Protein AF-A0A932W3I5-F1 (afdb_monomer_lite)

Sequence (138 aa):
MQRFLIRIIADAFDLPPLLLGLEQDINRSTAAPLLEEAFRTAVVPTARLYAEHITREILGRRLGWSDLEFVFEDLEVFNERAQAEIDEILLRSDVFLPDEVRLRRSLPALSGGWGALTYTQRQALIRSSGQPPVTSGQ

Secondary structure (DSSP, 8-state):
-HHHHHHHHHHHTT--GGGGT--S---HHHHHHHHHHHIIIIIHHHHHHHHHHIIIIIIIIII--SS-----TT-S---HHHHHHHHHHHHHTTSS-HHHHHHHTTPPPPTTSGGGS-HHHHHHHHHHHT--------

Structure (mmCIF, N/CA/C/O backbone):
data_AF-A0A932W3I5-F1
#
_entry.id   AF-A0A932W3I5-F1
#
loop_
_atom_site.group_PDB
_atom_site.id
_atom_site.type_symbol
_atom_site.label_atom_id
_atom_site.label_alt_id
_atom_site.label_comp_id
_atom_site.label_asym_id
_atom_site.label_entity_id
_atom_site.label_seq_id
_atom_site.pdbx_PDB_ins_code
_atom_site.Cartn_x
_atom_site.Cartn_y
_atom_site.Cartn_z
_atom_site.occupancy
_atom_site.B_iso_or_equiv
_atom_site.auth_seq_id
_atom_site.auth_comp_id
_atom_site.auth_asym_id
_atom_site.auth_atom_id
_atom_site.pdbx_PDB_model_num
ATOM 1 N N . MET A 1 1 ? -3.695 25.988 30.473 1.00 59.50 1 MET A N 1
ATOM 2 C CA . MET A 1 1 ? -4.472 24.726 30.469 1.00 59.50 1 MET A CA 1
ATOM 3 C C . MET A 1 1 ? -4.879 24.249 29.077 1.00 59.50 1 MET A C 1
ATOM 5 O O . MET A 1 1 ? -4.705 23.074 28.807 1.00 59.50 1 MET A O 1
ATOM 9 N N . GLN A 1 2 ? -5.375 25.103 28.176 1.00 71.31 2 GLN A N 1
ATOM 10 C CA . GLN A 1 2 ? -5.938 24.659 26.886 1.00 71.31 2 GLN A CA 1
ATOM 11 C C . GLN A 1 2 ? -4.976 23.849 25.989 1.00 71.31 2 GLN A C 1
ATOM 13 O O . GLN A 1 2 ? -5.364 22.815 25.458 1.00 71.31 2 GLN A O 1
ATOM 18 N N . ARG A 1 3 ? -3.699 24.246 25.887 1.00 69.88 3 ARG A N 1
ATOM 19 C CA . ARG A 1 3 ? -2.685 23.518 25.091 1.00 69.88 3 ARG A CA 1
ATOM 20 C C . ARG A 1 3 ? -2.376 22.105 25.606 1.00 69.88 3 ARG A C 1
ATOM 22 O O . ARG A 1 3 ? -1.961 21.258 24.831 1.00 69.88 3 ARG A O 1
ATOM 29 N N . PHE A 1 4 ? -2.581 21.853 26.899 1.00 77.88 4 PHE A N 1
ATOM 30 C CA . PHE A 1 4 ? -2.368 20.536 27.505 1.00 77.88 4 PHE A CA 1
ATOM 31 C C . PHE A 1 4 ? -3.494 19.564 27.135 1.00 77.88 4 PHE A C 1
ATOM 33 O O . PHE A 1 4 ? -3.224 18.442 26.729 1.00 77.88 4 PHE A O 1
ATOM 40 N N . LEU A 1 5 ? -4.748 20.028 27.184 1.00 81.31 5 LEU A N 1
ATOM 41 C CA . LEU A 1 5 ? -5.914 19.245 26.760 1.00 81.31 5 LEU A CA 1
ATOM 42 C C . LEU A 1 5 ? -5.841 18.856 25.284 1.00 81.31 5 LEU A C 1
ATOM 44 O O . LEU A 1 5 ? -6.103 17.710 24.946 1.00 81.31 5 LEU A O 1
ATOM 48 N N . ILE A 1 6 ? -5.445 19.785 24.413 1.00 78.69 6 ILE A N 1
ATOM 49 C CA . ILE A 1 6 ? -5.350 19.501 22.977 1.00 78.69 6 ILE A CA 1
ATOM 50 C C . ILE A 1 6 ? -4.247 18.462 22.692 1.00 78.69 6 ILE A C 1
ATOM 52 O O . ILE A 1 6 ? -4.450 17.617 21.832 1.00 78.69 6 ILE A O 1
ATOM 56 N N . ARG A 1 7 ? -3.134 18.450 23.446 1.00 79.56 7 ARG A N 1
ATOM 57 C CA . ARG A 1 7 ? -2.110 17.389 23.338 1.00 79.56 7 ARG A CA 1
ATOM 58 C C . ARG A 1 7 ? -2.639 16.021 23.762 1.00 79.56 7 ARG A C 1
ATOM 60 O O . ARG A 1 7 ? -2.478 15.075 23.012 1.00 79.56 7 ARG A O 1
ATOM 67 N N . ILE A 1 8 ? -3.342 15.941 24.894 1.00 81.75 8 ILE A N 1
ATOM 68 C CA . ILE A 1 8 ? -3.962 14.684 25.350 1.00 81.75 8 ILE A CA 1
ATOM 69 C C . ILE A 1 8 ? -4.960 14.152 24.317 1.00 81.75 8 ILE A C 1
ATOM 71 O O . ILE A 1 8 ? -5.012 12.952 24.071 1.00 81.75 8 ILE A O 1
ATOM 75 N N . ILE A 1 9 ? -5.759 15.038 23.717 1.00 81.12 9 ILE A N 1
ATOM 76 C CA . ILE A 1 9 ? -6.710 14.653 22.670 1.00 81.12 9 ILE A CA 1
ATOM 77 C C . ILE A 1 9 ? -5.961 14.160 21.428 1.00 81.12 9 ILE A C 1
ATOM 79 O O . ILE A 1 9 ? -6.353 13.146 20.870 1.00 81.12 9 ILE A O 1
ATOM 83 N N . ALA A 1 10 ? -4.890 14.838 21.010 1.00 82.00 10 ALA A N 1
ATOM 84 C CA . ALA A 1 10 ? -4.082 14.423 19.865 1.00 82.00 10 ALA A CA 1
ATOM 85 C C . ALA A 1 10 ? -3.479 13.023 20.078 1.00 82.00 10 ALA A C 1
ATOM 87 O O . ALA A 1 10 ? -3.670 12.145 19.239 1.00 82.00 10 ALA A O 1
ATOM 88 N N . ASP A 1 11 ? -2.867 12.797 21.245 1.00 81.25 11 ASP A N 1
ATOM 89 C CA . ASP A 1 11 ? -2.277 11.511 21.628 1.00 81.25 11 ASP A CA 1
ATOM 90 C C . ASP A 1 11 ? -3.332 10.394 21.671 1.00 81.25 11 ASP A C 1
ATOM 92 O O . ASP A 1 11 ? -3.068 9.276 21.246 1.00 81.25 11 ASP A O 1
ATOM 96 N N . ALA A 1 12 ? -4.554 10.685 22.130 1.00 82.62 12 ALA A N 1
ATOM 97 C CA . ALA A 1 12 ? -5.640 9.703 22.169 1.00 82.62 12 ALA A CA 1
ATOM 98 C C . ALA A 1 12 ? -6.112 9.233 20.779 1.00 82.62 12 ALA A C 1
ATOM 100 O O . ALA A 1 12 ? -6.748 8.185 20.682 1.00 82.62 12 ALA A O 1
ATOM 101 N N . PHE A 1 13 ? -5.831 10.004 19.725 1.00 81.19 13 PHE A N 1
ATOM 102 C CA . PHE A 1 13 ? -6.137 9.656 18.335 1.00 81.19 13 PHE A CA 1
ATOM 103 C C . PHE A 1 13 ? -4.884 9.292 17.525 1.00 81.19 13 PHE A C 1
ATOM 105 O O . PHE A 1 13 ? -4.972 9.210 16.302 1.00 81.19 13 PHE A O 1
ATOM 112 N N . ASP A 1 14 ? -3.732 9.104 18.179 1.00 79.69 14 ASP A N 1
ATOM 113 C CA . ASP A 1 14 ? -2.434 8.866 17.531 1.00 79.69 14 ASP A CA 1
ATOM 114 C C . ASP A 1 14 ? -2.069 9.947 16.489 1.00 79.69 14 ASP A C 1
ATOM 116 O O . ASP A 1 14 ? -1.362 9.698 15.509 1.00 79.69 14 ASP A O 1
ATOM 120 N N . LEU A 1 15 ? -2.556 11.177 16.695 1.00 81.69 15 LEU A N 1
ATOM 121 C CA . LEU A 1 15 ? -2.300 12.318 15.821 1.00 81.69 15 LEU A CA 1
ATOM 122 C C . LEU A 1 15 ? -1.254 13.252 16.447 1.00 81.69 15 LEU A C 1
ATOM 124 O O . LEU A 1 15 ? -1.368 13.615 17.617 1.00 81.69 15 LEU A O 1
ATOM 128 N N . PRO A 1 16 ? -0.278 13.750 15.669 1.00 77.75 16 PRO A N 1
ATOM 129 C CA . PRO A 1 16 ? 0.635 14.785 16.113 1.00 77.75 16 PRO A CA 1
ATOM 130 C C . PRO A 1 16 ? -0.140 16.033 16.554 1.00 77.75 16 PRO A C 1
ATOM 132 O O . PRO A 1 16 ? -0.942 16.556 15.776 1.00 77.75 16 PRO A O 1
ATOM 135 N N . PRO A 1 17 ? 0.143 16.601 17.739 1.00 74.00 17 PRO A N 1
ATOM 136 C CA . PRO A 1 17 ? -0.454 17.860 18.192 1.00 74.00 17 PRO A CA 1
ATOM 137 C C . PRO A 1 17 ? -0.298 19.024 17.196 1.00 74.00 17 PRO A C 1
ATOM 139 O O . PRO A 1 17 ? -1.116 19.948 17.182 1.00 74.00 17 PRO A O 1
ATOM 142 N N . LEU A 1 18 ? 0.727 18.965 16.336 1.00 75.50 18 LEU A N 1
ATOM 143 C CA . LEU A 1 18 ? 0.942 19.870 15.205 1.00 75.50 18 LEU A CA 1
ATOM 144 C C . LEU A 1 18 ? -0.273 19.950 14.266 1.00 75.50 18 LEU A C 1
ATOM 146 O O . LEU A 1 18 ? -0.627 21.047 13.834 1.00 75.50 18 LEU A O 1
ATOM 150 N N . LEU A 1 19 ? -0.946 18.827 13.987 1.00 69.62 19 LEU A N 1
ATOM 151 C CA . LEU A 1 19 ? -2.144 18.791 13.135 1.00 69.62 19 LEU A CA 1
ATOM 152 C C . LEU A 1 19 ? -3.304 19.613 13.703 1.00 69.62 19 LEU A C 1
ATOM 154 O O . LEU A 1 19 ? -4.173 20.058 12.958 1.00 69.62 19 LEU A O 1
ATOM 158 N N . LEU A 1 20 ? -3.302 19.844 15.016 1.00 74.88 20 LEU A N 1
ATOM 159 C CA . LEU A 1 20 ? -4.329 20.602 15.725 1.00 74.88 20 LEU A CA 1
ATOM 160 C C . LEU A 1 20 ? -3.947 22.082 15.914 1.00 74.88 20 LEU A C 1
ATOM 162 O O . LEU A 1 20 ? -4.581 22.791 16.695 1.00 74.88 20 LEU A O 1
ATOM 166 N N . GLY A 1 21 ? -2.909 22.561 15.214 1.00 66.81 21 GLY A N 1
ATOM 167 C CA . GLY A 1 21 ? -2.505 23.971 15.194 1.00 66.81 21 GLY A CA 1
ATOM 168 C C . GLY A 1 21 ? -1.780 24.446 16.455 1.00 66.81 21 GLY A C 1
ATOM 169 O O . GLY A 1 21 ? -1.737 25.647 16.725 1.00 66.81 21 GLY A O 1
ATOM 170 N N . LEU A 1 22 ? -1.233 23.523 17.254 1.00 60.38 22 LEU A N 1
ATOM 171 C CA . LEU A 1 22 ? -0.578 23.852 18.524 1.00 60.38 22 LEU A CA 1
ATOM 172 C C . LEU A 1 22 ? 0.873 24.326 18.403 1.00 60.38 22 LEU A C 1
ATOM 174 O O . LEU A 1 22 ? 1.373 24.952 19.339 1.00 60.38 22 LEU A O 1
ATOM 178 N N . GLU A 1 23 ? 1.551 24.025 17.298 1.00 61.75 23 GLU A N 1
ATOM 179 C CA . GLU A 1 23 ? 2.973 24.323 17.117 1.00 61.75 23 GLU A CA 1
ATOM 180 C C . GLU A 1 23 ? 3.136 25.288 15.938 1.00 61.75 23 GLU A C 1
ATOM 182 O O . GLU A 1 23 ? 2.932 24.920 14.785 1.00 61.75 23 GLU A O 1
ATOM 187 N N . GLN A 1 24 ? 3.424 26.558 16.250 1.00 56.75 24 GLN A N 1
ATOM 188 C CA . GLN A 1 24 ? 3.470 27.649 15.267 1.00 56.75 24 GLN A CA 1
ATOM 189 C C . GLN A 1 24 ? 4.807 27.766 14.514 1.00 56.75 24 GLN A C 1
ATOM 191 O O . GLN A 1 24 ? 4.836 28.432 13.487 1.00 56.75 24 GLN A O 1
ATOM 196 N N . ASP A 1 25 ? 5.874 27.080 14.943 1.00 54.66 25 ASP A N 1
ATOM 197 C CA . ASP A 1 25 ? 7.225 27.261 14.386 1.00 54.66 25 ASP A CA 1
ATOM 198 C C . ASP A 1 25 ? 7.930 25.927 14.100 1.00 54.66 25 ASP A C 1
ATOM 200 O O . ASP A 1 25 ? 8.954 25.600 14.702 1.00 54.66 25 ASP A O 1
ATOM 204 N N . ILE A 1 26 ? 7.396 25.127 13.173 1.00 56.69 26 ILE A N 1
ATOM 205 C CA . ILE A 1 26 ? 8.109 23.945 12.668 1.00 56.69 26 ILE A CA 1
ATOM 206 C C . ILE A 1 26 ? 8.348 24.090 11.174 1.00 56.69 26 ILE A C 1
ATOM 208 O O . ILE A 1 26 ? 7.460 24.454 10.403 1.00 56.69 26 ILE A O 1
ATOM 212 N N . ASN A 1 27 ? 9.574 23.786 10.758 1.00 60.72 27 ASN A N 1
ATOM 213 C CA . ASN A 1 27 ? 9.946 23.763 9.356 1.00 60.72 27 ASN A CA 1
ATOM 214 C C . ASN A 1 27 ? 9.094 22.730 8.596 1.00 60.72 27 ASN A C 1
ATOM 216 O O . ASN A 1 27 ? 8.939 21.588 9.036 1.00 60.72 27 ASN A O 1
ATOM 220 N N . ARG A 1 28 ? 8.588 23.114 7.418 1.00 60.91 28 ARG A N 1
ATOM 221 C CA . ARG A 1 28 ? 7.797 22.251 6.528 1.00 60.91 28 ARG A CA 1
ATOM 222 C C . ARG A 1 28 ? 8.519 20.936 6.202 1.00 60.91 28 ARG A C 1
ATOM 224 O O . ARG A 1 28 ? 7.860 19.911 6.065 1.00 60.91 28 ARG A O 1
ATOM 231 N N . SER A 1 29 ? 9.854 20.949 6.139 1.00 63.25 29 SER A N 1
ATOM 232 C CA . SER A 1 29 ? 10.671 19.748 5.905 1.00 63.25 29 SER A CA 1
ATOM 233 C C . SER A 1 29 ? 10.612 18.723 7.042 1.00 63.25 29 SER A C 1
ATOM 235 O O . SER A 1 29 ? 10.791 17.538 6.794 1.00 63.25 29 SER A O 1
ATOM 237 N N . THR A 1 30 ? 10.369 19.163 8.278 1.00 69.94 30 THR A N 1
ATOM 238 C CA . THR A 1 30 ? 10.256 18.288 9.457 1.00 69.94 30 THR A CA 1
ATOM 239 C C . THR A 1 30 ? 8.803 17.897 9.724 1.00 69.94 30 THR A C 1
ATOM 241 O O . THR A 1 30 ? 8.540 16.812 10.228 1.00 69.94 30 THR A O 1
ATOM 244 N N . ALA A 1 31 ? 7.847 18.750 9.342 1.00 68.88 31 ALA A N 1
ATOM 245 C CA . ALA A 1 31 ? 6.421 18.464 9.473 1.00 68.88 31 ALA A CA 1
ATOM 246 C C . ALA A 1 31 ? 5.955 17.337 8.535 1.00 68.88 31 ALA A C 1
ATOM 248 O O . ALA A 1 31 ? 5.205 16.468 8.961 1.00 68.88 31 ALA A O 1
ATOM 249 N N . ALA A 1 32 ? 6.413 17.321 7.278 1.00 71.31 32 ALA A N 1
ATOM 250 C CA . ALA A 1 32 ? 5.990 16.330 6.284 1.00 71.31 32 ALA A CA 1
ATOM 251 C C . ALA A 1 32 ? 6.144 14.854 6.731 1.00 71.31 32 ALA A C 1
ATOM 253 O O . ALA A 1 32 ? 5.148 14.134 6.666 1.00 71.31 32 ALA A O 1
ATOM 254 N N . PRO A 1 33 ? 7.307 14.390 7.236 1.00 75.88 33 PRO A N 1
ATOM 255 C CA . PRO A 1 33 ? 7.450 12.998 7.671 1.00 75.88 33 PRO A CA 1
ATOM 256 C C . PRO A 1 33 ? 6.591 12.656 8.898 1.00 75.88 33 PRO A C 1
ATOM 258 O O . PRO A 1 33 ? 6.036 11.565 8.958 1.00 75.88 33 PRO A O 1
ATOM 261 N N . LEU A 1 34 ? 6.418 13.589 9.845 1.00 75.00 34 LEU A N 1
ATOM 262 C CA . LEU A 1 34 ? 5.559 13.384 11.023 1.00 75.00 34 LEU A CA 1
ATOM 263 C C . LEU A 1 34 ? 4.083 13.226 10.634 1.00 75.00 34 LEU A C 1
ATOM 265 O O . LEU A 1 34 ? 3.351 12.449 11.241 1.00 75.00 34 LEU A O 1
ATOM 269 N N . LEU A 1 35 ? 3.645 13.968 9.614 1.00 75.62 35 LEU A N 1
ATOM 270 C CA . LEU A 1 35 ? 2.299 13.855 9.058 1.00 75.62 35 LEU A CA 1
ATOM 271 C C . LEU A 1 35 ? 2.092 12.524 8.337 1.00 75.62 35 LEU A C 1
ATOM 273 O O . LEU A 1 35 ? 1.043 11.902 8.487 1.00 75.62 35 LEU A O 1
ATOM 277 N N . GLU A 1 36 ? 3.088 12.085 7.572 1.00 77.81 36 GLU A N 1
ATOM 278 C CA . GLU A 1 36 ? 3.047 10.804 6.872 1.00 77.81 36 GLU A CA 1
ATOM 279 C C . GLU A 1 36 ? 3.008 9.623 7.850 1.00 77.81 36 GLU A C 1
ATOM 281 O O . GLU A 1 36 ? 2.216 8.697 7.675 1.00 77.81 36 GLU A O 1
ATOM 286 N N . GLU A 1 37 ? 3.817 9.669 8.909 1.00 79.81 37 GLU A N 1
ATOM 287 C CA . GLU A 1 37 ? 3.824 8.650 9.959 1.00 79.81 37 GLU A CA 1
ATOM 288 C C . GLU A 1 37 ? 2.469 8.571 10.670 1.00 79.81 37 GLU A C 1
ATOM 290 O O . GLU A 1 37 ? 1.888 7.492 10.745 1.00 79.81 37 GLU A O 1
ATOM 295 N N . ALA A 1 38 ? 1.915 9.712 11.084 1.00 79.06 38 ALA A N 1
ATOM 296 C CA . ALA A 1 38 ? 0.593 9.790 11.703 1.00 79.06 38 ALA A CA 1
ATOM 297 C C . ALA A 1 38 ? -0.529 9.251 10.812 1.00 79.06 38 ALA A C 1
ATOM 299 O O . ALA A 1 38 ? -1.447 8.571 11.269 1.00 79.06 38 ALA A O 1
ATOM 300 N N . PHE A 1 39 ? -0.462 9.546 9.513 1.00 80.31 39 PHE A N 1
ATOM 301 C CA . PHE A 1 39 ? -1.412 9.011 8.550 1.00 80.31 39 PHE A CA 1
ATOM 302 C C . PHE A 1 39 ? -1.322 7.480 8.497 1.00 80.31 39 PHE A C 1
ATOM 304 O O . PHE A 1 39 ? -2.342 6.792 8.572 1.00 80.31 39 PHE A O 1
ATOM 311 N N . ARG A 1 40 ? -0.101 6.935 8.443 1.00 81.19 40 ARG A N 1
ATOM 312 C CA . ARG A 1 40 ? 0.144 5.487 8.424 1.00 81.19 40 ARG A CA 1
ATOM 313 C C . ARG A 1 40 ? -0.283 4.788 9.715 1.00 81.19 40 ARG A C 1
ATOM 315 O O . ARG A 1 40 ? -0.773 3.664 9.638 1.00 81.19 40 ARG A O 1
ATOM 322 N N . THR A 1 41 ? -0.116 5.411 10.879 1.00 82.88 41 THR A N 1
ATOM 323 C CA . THR A 1 41 ? -0.441 4.787 12.172 1.00 82.88 41 THR A CA 1
ATOM 324 C C . THR A 1 41 ? -1.912 4.923 12.550 1.00 82.88 41 THR A C 1
ATOM 326 O O . THR A 1 41 ? -2.491 3.955 13.032 1.00 82.88 41 THR A O 1
ATOM 329 N N . ALA A 1 42 ? -2.540 6.076 12.303 1.00 84.56 42 ALA A N 1
ATOM 330 C CA . ALA A 1 42 ? -3.902 6.355 12.764 1.00 84.56 42 ALA A CA 1
ATOM 331 C C . ALA A 1 42 ? -4.965 6.176 11.664 1.00 84.56 42 ALA A C 1
ATOM 333 O O . ALA A 1 42 ? -6.027 5.580 11.880 1.00 84.56 42 ALA A O 1
ATOM 334 N N . VAL A 1 43 ? -4.692 6.679 10.455 1.00 84.19 43 VAL A N 1
ATOM 335 C CA . VAL A 1 43 ? -5.696 6.747 9.378 1.00 84.19 43 VAL A CA 1
ATOM 336 C C . VAL A 1 43 ? -5.790 5.427 8.617 1.00 84.19 43 VAL A C 1
ATOM 338 O O . VAL A 1 43 ? -6.894 4.913 8.423 1.00 84.19 43 VAL A O 1
ATOM 341 N N . VAL A 1 44 ? -4.652 4.841 8.231 1.00 87.81 44 VAL A N 1
ATOM 342 C CA . VAL A 1 44 ? -4.613 3.607 7.424 1.00 87.81 44 VAL A CA 1
ATOM 343 C C . VAL A 1 44 ? -5.340 2.431 8.091 1.00 87.81 44 VAL A C 1
ATOM 345 O O . VAL A 1 44 ? -6.165 1.803 7.419 1.00 87.81 44 VAL A O 1
ATOM 348 N N . PRO A 1 45 ? -5.134 2.118 9.388 1.00 88.69 45 PRO A N 1
ATOM 349 C CA . PRO A 1 45 ? -5.847 1.008 10.023 1.00 88.69 45 PRO A CA 1
ATOM 350 C C . PRO A 1 45 ? -7.359 1.235 10.063 1.00 88.69 45 PRO A C 1
ATOM 352 O O . PRO A 1 45 ? -8.136 0.320 9.789 1.00 88.69 45 PRO A O 1
ATOM 355 N N . THR A 1 46 ? -7.783 2.469 10.335 1.00 89.12 46 THR A N 1
ATOM 356 C CA . THR A 1 46 ? -9.202 2.841 10.387 1.00 89.12 46 THR A CA 1
ATOM 357 C C . THR A 1 46 ? -9.865 2.710 9.016 1.00 89.12 46 THR A C 1
ATOM 359 O O . THR A 1 46 ? -10.959 2.155 8.902 1.00 89.12 46 THR A O 1
ATOM 362 N N . ALA A 1 47 ? -9.188 3.162 7.959 1.00 89.69 47 ALA A N 1
ATOM 363 C CA . ALA A 1 47 ? -9.655 3.006 6.587 1.00 89.69 47 ALA A CA 1
ATOM 364 C C . ALA A 1 47 ? -9.775 1.525 6.192 1.00 89.69 47 ALA A C 1
ATOM 366 O O . ALA A 1 47 ? -10.789 1.128 5.621 1.00 89.69 47 ALA A O 1
ATOM 367 N N . ARG A 1 48 ? -8.803 0.680 6.563 1.00 90.44 48 ARG A N 1
ATOM 368 C CA . ARG A 1 48 ? -8.867 -0.773 6.316 1.00 90.44 48 ARG A CA 1
ATOM 369 C C . ARG A 1 48 ? -10.061 -1.431 7.007 1.00 90.44 48 ARG A C 1
ATOM 371 O O . ARG A 1 48 ? -10.762 -2.215 6.375 1.00 90.44 48 ARG A O 1
ATOM 378 N N . LEU A 1 49 ? -10.344 -1.071 8.261 1.00 92.56 49 LEU A N 1
ATOM 379 C CA . LEU A 1 49 ? -11.527 -1.571 8.975 1.00 92.56 49 LEU A CA 1
ATOM 380 C C . LEU A 1 49 ? -12.830 -1.176 8.271 1.00 92.56 49 LEU A C 1
ATOM 382 O O . LEU A 1 49 ? -13.752 -1.985 8.160 1.00 92.56 49 LEU A O 1
ATOM 386 N N . TYR A 1 50 ? -12.905 0.060 7.775 1.00 93.81 50 TYR A N 1
ATOM 387 C CA . TYR A 1 50 ? -14.051 0.530 7.000 1.00 93.81 50 TYR A CA 1
ATOM 388 C C . TYR A 1 50 ? -14.212 -0.238 5.689 1.00 93.81 50 TYR A C 1
ATOM 390 O O . TYR A 1 50 ? -15.320 -0.659 5.358 1.00 93.81 50 TYR A O 1
ATOM 398 N N . ALA A 1 51 ? -13.110 -0.450 4.972 1.00 93.25 51 ALA A N 1
ATOM 399 C CA . ALA A 1 51 ? -13.097 -1.204 3.730 1.00 93.25 51 ALA A CA 1
ATOM 400 C C . ALA A 1 51 ? -13.584 -2.644 3.943 1.00 93.25 51 ALA A C 1
ATOM 402 O O . ALA A 1 51 ? -14.503 -3.097 3.263 1.00 93.25 51 ALA A O 1
ATOM 403 N N . GLU A 1 52 ? -13.068 -3.323 4.969 1.00 93.69 52 GLU A N 1
ATOM 404 C CA . GLU A 1 52 ? -13.490 -4.677 5.331 1.00 93.69 52 GLU A CA 1
ATOM 405 C C . GLU A 1 52 ? -14.977 -4.732 5.713 1.00 93.69 52 GLU A C 1
ATOM 407 O O . GLU A 1 52 ? -15.704 -5.646 5.314 1.00 93.69 52 GLU A O 1
ATOM 412 N N . HIS A 1 53 ? -15.459 -3.740 6.469 1.00 95.19 53 HIS A N 1
ATOM 413 C CA . HIS A 1 53 ? -16.862 -3.663 6.862 1.00 95.19 53 HIS A CA 1
ATOM 414 C C . HIS A 1 53 ? -17.786 -3.491 5.652 1.00 95.19 53 HIS A C 1
ATOM 416 O O . HIS A 1 53 ? -18.794 -4.192 5.549 1.00 95.19 53 HIS A O 1
ATOM 422 N N . ILE A 1 54 ? -17.437 -2.601 4.721 1.00 94.38 54 ILE A N 1
ATOM 423 C CA . ILE A 1 54 ? -18.178 -2.394 3.471 1.00 94.38 54 ILE A CA 1
ATOM 424 C C . ILE A 1 54 ? -18.191 -3.686 2.650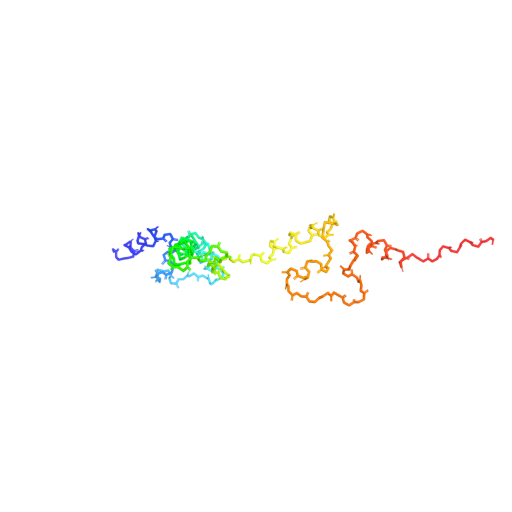 1.00 94.38 54 ILE A C 1
ATOM 426 O O . ILE A 1 54 ? -19.264 -4.139 2.244 1.00 94.38 54 ILE A O 1
ATOM 430 N N . THR A 1 55 ? -17.033 -4.321 2.469 1.00 93.94 55 THR A N 1
ATOM 431 C CA . THR A 1 55 ? -16.913 -5.579 1.724 1.00 93.94 55 THR A CA 1
ATOM 432 C C . THR A 1 55 ? -17.774 -6.679 2.341 1.00 93.94 55 THR A C 1
ATOM 434 O O . THR A 1 55 ? -18.581 -7.300 1.654 1.00 93.94 55 THR A O 1
ATOM 437 N N . ARG A 1 56 ? -17.689 -6.901 3.656 1.00 93.31 56 ARG A N 1
ATOM 438 C CA . ARG A 1 56 ? -18.442 -7.977 4.314 1.00 93.31 56 ARG A CA 1
ATOM 439 C C . ARG A 1 56 ? -19.943 -7.699 4.388 1.00 93.31 56 ARG A C 1
ATOM 441 O O . ARG A 1 56 ? -20.746 -8.581 4.082 1.00 93.31 56 ARG A O 1
ATOM 448 N N . GLU A 1 57 ? -20.341 -6.519 4.858 1.00 95.12 57 GLU A N 1
ATOM 449 C CA . GLU A 1 57 ? -21.748 -6.231 5.162 1.00 95.12 57 GLU A CA 1
ATOM 450 C C . GLU A 1 57 ? -22.533 -5.789 3.929 1.00 95.12 57 GLU A C 1
ATOM 452 O O . GLU A 1 57 ? -23.676 -6.206 3.744 1.00 95.12 57 GLU A O 1
ATOM 457 N N . ILE A 1 58 ? -21.943 -4.943 3.086 1.00 94.12 58 ILE A N 1
ATOM 458 C CA . ILE A 1 58 ? -22.644 -4.377 1.934 1.00 94.12 58 ILE A CA 1
ATOM 459 C C . ILE A 1 58 ? -22.487 -5.309 0.735 1.00 94.12 58 ILE A C 1
ATOM 461 O O . ILE A 1 58 ? -23.495 -5.803 0.230 1.00 94.12 58 ILE A O 1
ATOM 465 N N . LEU A 1 59 ? -21.254 -5.592 0.307 1.00 92.75 59 LEU A N 1
ATOM 466 C CA . LEU A 1 59 ? -21.027 -6.414 -0.888 1.00 92.75 59 LEU A CA 1
ATOM 467 C C . LEU A 1 59 ? -21.428 -7.871 -0.629 1.00 92.75 59 LEU A C 1
ATOM 469 O O . LEU A 1 59 ? -22.290 -8.406 -1.322 1.00 92.75 59 LEU A O 1
ATOM 473 N N . GLY A 1 60 ? -20.905 -8.469 0.441 1.00 93.19 60 GLY A N 1
ATOM 474 C CA . GLY A 1 60 ? -21.185 -9.855 0.800 1.00 93.19 60 GLY A CA 1
ATOM 475 C C . GLY A 1 60 ? -22.633 -10.085 1.237 1.00 93.19 60 GLY A C 1
ATOM 476 O O . GLY A 1 60 ? -23.393 -10.765 0.552 1.00 93.19 60 GLY A O 1
ATOM 477 N N . ARG A 1 61 ? -23.039 -9.544 2.394 1.00 91.50 61 ARG A N 1
ATOM 478 C CA . ARG A 1 61 ? -24.348 -9.887 2.990 1.00 91.50 61 ARG A CA 1
ATOM 479 C C . ARG A 1 61 ? -25.548 -9.259 2.291 1.00 91.50 61 ARG A C 1
ATOM 481 O O . ARG A 1 61 ? -26.590 -9.907 2.226 1.00 91.50 61 ARG A O 1
ATOM 488 N N . ARG A 1 62 ? -25.455 -8.006 1.828 1.00 90.88 62 ARG A N 1
ATOM 489 C CA . ARG A 1 62 ? -26.605 -7.323 1.207 1.00 90.88 62 ARG A CA 1
ATOM 490 C C . ARG A 1 62 ? -26.720 -7.562 -0.291 1.00 90.88 62 ARG A C 1
ATOM 492 O O . ARG A 1 62 ? -27.841 -7.712 -0.767 1.00 90.88 62 ARG A O 1
ATOM 499 N N . LEU A 1 63 ? -25.606 -7.571 -1.020 1.00 92.38 63 LEU A N 1
ATOM 500 C CA . LEU A 1 63 ? -25.610 -7.703 -2.481 1.00 92.38 63 LEU A CA 1
ATOM 501 C C . LEU A 1 63 ? -25.301 -9.129 -2.960 1.00 92.38 63 LEU A C 1
ATOM 503 O O . LEU A 1 63 ? -25.633 -9.466 -4.093 1.00 92.38 63 LEU A O 1
ATOM 507 N N . GLY A 1 64 ? -24.727 -9.980 -2.103 1.00 92.50 64 GLY A N 1
ATOM 508 C CA . GLY A 1 64 ? -24.350 -11.348 -2.462 1.00 92.50 64 GLY A CA 1
ATOM 509 C C . GLY A 1 64 ? -23.103 -11.431 -3.345 1.00 92.50 64 GLY A C 1
ATOM 510 O O . GLY A 1 64 ? -22.846 -12.480 -3.929 1.00 92.50 64 GLY A O 1
ATOM 511 N N . TRP A 1 65 ? -22.342 -10.342 -3.468 1.00 92.31 65 TRP A N 1
ATOM 512 C CA . TRP A 1 65 ? -21.117 -10.278 -4.261 1.00 92.31 65 TRP A CA 1
ATOM 513 C C . TRP A 1 65 ? -19.932 -10.690 -3.392 1.00 92.31 65 TRP A C 1
ATOM 515 O O . TRP A 1 65 ? -19.510 -9.947 -2.507 1.00 92.31 65 TRP A O 1
ATOM 525 N N . SER A 1 66 ? -19.431 -11.904 -3.617 1.00 87.19 66 SER A N 1
ATOM 526 C CA . SER A 1 66 ? -18.284 -12.472 -2.892 1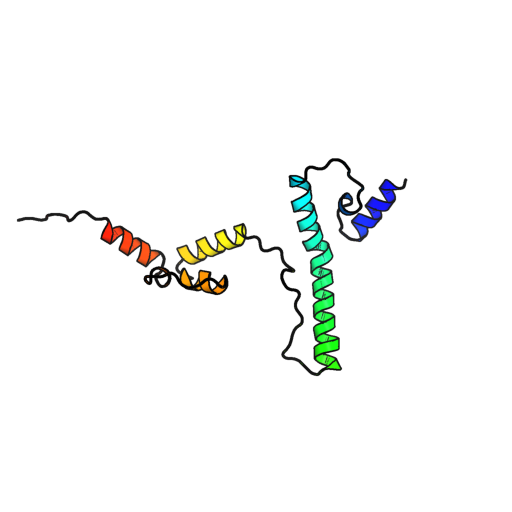.00 87.19 66 SER A CA 1
ATOM 527 C C . SER A 1 66 ? -16.965 -12.372 -3.661 1.00 87.19 66 SER A C 1
ATOM 529 O O . SER A 1 66 ? -15.919 -12.720 -3.127 1.00 87.19 66 SER A O 1
ATOM 531 N N . ASP A 1 67 ? -17.028 -11.963 -4.923 1.00 90.31 67 ASP A N 1
ATOM 532 C CA . ASP A 1 67 ? -15.908 -11.792 -5.848 1.00 90.31 67 ASP A CA 1
ATOM 533 C C . ASP A 1 67 ? -15.379 -10.351 -5.891 1.00 90.31 67 ASP A C 1
ATOM 535 O O . ASP A 1 67 ? -14.339 -10.097 -6.496 1.00 90.31 67 ASP A O 1
ATOM 539 N N . LEU A 1 68 ? -16.073 -9.416 -5.236 1.00 90.75 68 LEU A N 1
ATOM 540 C CA . LEU A 1 68 ? -15.706 -8.007 -5.178 1.00 90.75 68 LEU A CA 1
ATOM 541 C C . LEU A 1 68 ? -15.231 -7.617 -3.779 1.00 90.75 68 LEU A C 1
ATOM 543 O O . LEU A 1 68 ? -15.858 -7.950 -2.774 1.00 90.75 68 LEU A O 1
ATOM 547 N N . GLU A 1 69 ? -14.156 -6.836 -3.736 1.00 90.69 69 GLU A N 1
ATOM 548 C CA . GLU A 1 69 ? -13.629 -6.215 -2.526 1.00 90.69 69 GLU A CA 1
ATOM 549 C C . GLU A 1 69 ? -13.568 -4.701 -2.717 1.00 90.69 69 GLU A C 1
ATOM 551 O O . GLU A 1 69 ? -13.165 -4.197 -3.766 1.00 90.69 69 GLU A O 1
ATOM 556 N N . PHE A 1 70 ? -13.981 -3.966 -1.689 1.00 92.06 70 PHE A N 1
ATOM 557 C CA . PHE A 1 70 ? -13.766 -2.533 -1.621 1.00 92.06 70 PHE A CA 1
ATOM 558 C C . PHE A 1 70 ? -12.354 -2.247 -1.099 1.00 92.06 70 PHE A C 1
ATOM 560 O O . PHE A 1 70 ? -11.997 -2.690 -0.009 1.00 92.06 70 PHE A O 1
ATOM 567 N N . VAL A 1 71 ? -11.580 -1.457 -1.846 1.00 88.88 71 VAL A N 1
ATOM 568 C CA . VAL A 1 71 ? -10.220 -1.038 -1.484 1.00 88.88 71 VAL A CA 1
ATOM 569 C C . VAL A 1 71 ? -10.093 0.470 -1.686 1.00 88.88 71 VAL A C 1
ATOM 571 O O . VAL A 1 71 ? -10.595 1.014 -2.668 1.00 88.88 71 VAL A O 1
ATOM 574 N N . PHE A 1 72 ? -9.426 1.152 -0.754 1.00 87.00 72 PHE A N 1
ATOM 575 C CA . PHE A 1 72 ? -9.021 2.542 -0.948 1.00 87.00 72 PHE A CA 1
ATOM 576 C C . PHE A 1 72 ? -7.754 2.592 -1.805 1.00 87.00 72 PHE A C 1
ATOM 578 O O . PHE A 1 72 ? -6.740 1.993 -1.444 1.00 87.00 72 PHE A O 1
ATOM 585 N N . GLU A 1 73 ? -7.809 3.322 -2.916 1.00 83.62 73 GLU A N 1
ATOM 586 C CA . GLU A 1 73 ? -6.620 3.649 -3.704 1.00 83.62 73 GLU A CA 1
ATOM 587 C C . GLU A 1 73 ? -5.673 4.547 -2.890 1.00 83.62 73 GLU A C 1
ATOM 589 O O . GLU A 1 73 ? -6.119 5.335 -2.052 1.00 83.62 73 GLU A O 1
ATOM 594 N N . ASP A 1 74 ? -4.365 4.393 -3.111 1.00 73.75 74 ASP A N 1
ATOM 595 C CA . ASP A 1 74 ? -3.298 5.207 -2.507 1.00 73.75 74 ASP A CA 1
ATOM 596 C C . ASP A 1 74 ? -3.302 5.281 -0.969 1.00 73.75 74 ASP A C 1
ATOM 598 O O . ASP A 1 74 ? -2.775 6.219 -0.367 1.00 73.75 74 ASP A O 1
ATOM 602 N N . LEU A 1 75 ? -3.870 4.273 -0.300 1.00 75.50 75 LEU A N 1
ATOM 603 C CA . LEU A 1 75 ? -3.908 4.242 1.162 1.00 75.50 75 LEU A CA 1
ATOM 604 C C . LEU A 1 75 ? -2.509 4.068 1.779 1.00 75.50 75 LEU A C 1
ATOM 606 O O . LEU A 1 75 ? -2.251 4.517 2.894 1.00 75.50 75 LEU A O 1
ATOM 610 N N . GLU A 1 76 ? -1.592 3.434 1.054 1.00 67.88 76 GLU A N 1
ATOM 611 C CA . GLU A 1 76 ? -0.192 3.330 1.443 1.00 67.88 76 GLU A CA 1
ATOM 612 C C . GLU A 1 76 ? 0.631 4.351 0.668 1.00 67.88 76 GLU A C 1
ATOM 614 O O . GLU A 1 76 ? 0.660 4.338 -0.561 1.00 67.88 76 GLU A O 1
ATOM 619 N N . VAL A 1 77 ? 1.343 5.222 1.390 1.00 62.69 77 VAL A N 1
ATOM 620 C CA . VAL A 1 77 ? 2.316 6.108 0.751 1.00 62.69 77 VAL A CA 1
ATOM 621 C C . VAL A 1 77 ? 3.441 5.244 0.202 1.00 62.69 77 VAL A C 1
ATOM 623 O O . VAL A 1 77 ? 4.271 4.722 0.956 1.00 62.69 77 VAL A O 1
ATOM 626 N N . PHE A 1 78 ? 3.428 5.085 -1.116 1.00 61.34 78 PHE A N 1
ATOM 627 C CA . PHE A 1 78 ? 4.426 4.372 -1.885 1.00 61.34 78 PHE A CA 1
ATOM 628 C C . PHE A 1 78 ? 5.793 5.031 -1.684 1.00 61.34 78 PHE A C 1
ATOM 630 O O . PHE A 1 78 ? 6.028 6.167 -2.095 1.00 61.34 78 PHE A O 1
ATOM 637 N N . ASN A 1 79 ? 6.717 4.320 -1.036 1.00 73.19 79 ASN A N 1
ATOM 638 C CA . ASN A 1 79 ? 8.093 4.784 -0.939 1.00 73.19 79 ASN A CA 1
ATOM 639 C C . ASN A 1 79 ? 8.798 4.500 -2.270 1.00 73.19 79 ASN A C 1
ATOM 641 O O . ASN A 1 79 ? 9.369 3.427 -2.470 1.00 73.19 79 ASN A O 1
ATOM 645 N N . GLU A 1 80 ? 8.764 5.483 -3.172 1.00 75.75 80 GLU A N 1
ATOM 646 C CA . GLU A 1 80 ? 9.385 5.407 -4.500 1.00 75.75 80 GLU A CA 1
ATOM 647 C C . GLU A 1 80 ? 10.852 4.980 -4.438 1.00 75.75 80 GLU A C 1
ATOM 649 O O . GLU A 1 80 ? 11.323 4.230 -5.295 1.00 75.75 80 GLU A O 1
ATOM 654 N N . ARG A 1 81 ? 11.572 5.433 -3.405 1.00 82.56 81 ARG A N 1
ATOM 655 C CA . ARG A 1 81 ? 12.981 5.106 -3.210 1.00 82.56 81 ARG A CA 1
ATOM 656 C C . ARG A 1 81 ? 13.158 3.640 -2.832 1.00 82.56 81 ARG A C 1
ATOM 658 O O . ARG A 1 81 ? 13.954 2.955 -3.464 1.00 82.56 81 ARG A O 1
ATOM 665 N N . ALA A 1 82 ? 12.405 3.160 -1.846 1.00 82.56 82 ALA A N 1
ATOM 666 C CA . ALA A 1 82 ? 12.453 1.758 -1.445 1.00 82.56 82 ALA A CA 1
ATOM 667 C C . ALA A 1 82 ? 12.057 0.841 -2.611 1.00 82.56 82 ALA A C 1
ATOM 669 O O . ALA A 1 82 ? 12.715 -0.169 -2.847 1.00 82.56 82 ALA A O 1
ATOM 670 N N . GLN A 1 83 ? 11.044 1.222 -3.399 1.00 83.56 83 GLN A N 1
ATOM 671 C CA . GLN A 1 83 ? 10.672 0.454 -4.584 1.00 83.56 83 GLN A CA 1
ATOM 672 C C . GLN A 1 83 ? 11.764 0.483 -5.659 1.00 83.56 83 GLN A C 1
ATOM 674 O O . GLN A 1 83 ? 12.031 -0.543 -6.275 1.00 83.56 83 GLN A O 1
ATOM 679 N N . ALA A 1 84 ? 12.413 1.625 -5.895 1.00 86.94 84 ALA A N 1
ATOM 680 C CA . ALA A 1 84 ? 13.527 1.704 -6.835 1.00 86.94 84 ALA A CA 1
ATOM 681 C C . ALA A 1 84 ? 14.702 0.809 -6.406 1.00 86.94 84 ALA A C 1
ATOM 683 O O . ALA A 1 84 ? 15.274 0.122 -7.250 1.00 86.94 84 ALA A O 1
ATOM 684 N N . GLU A 1 85 ? 15.019 0.770 -5.110 1.00 90.38 85 GLU A N 1
ATOM 685 C CA . GLU A 1 85 ? 16.052 -0.108 -4.548 1.00 90.38 85 GLU A CA 1
ATOM 686 C C . GLU A 1 85 ? 15.672 -1.595 -4.700 1.00 90.38 85 GLU A C 1
ATOM 688 O O . GLU A 1 85 ? 16.497 -2.406 -5.127 1.00 90.38 85 GLU A O 1
ATOM 693 N N . ILE A 1 86 ? 14.411 -1.958 -4.433 1.00 88.62 86 ILE A N 1
ATOM 694 C CA . ILE A 1 86 ? 13.887 -3.314 -4.666 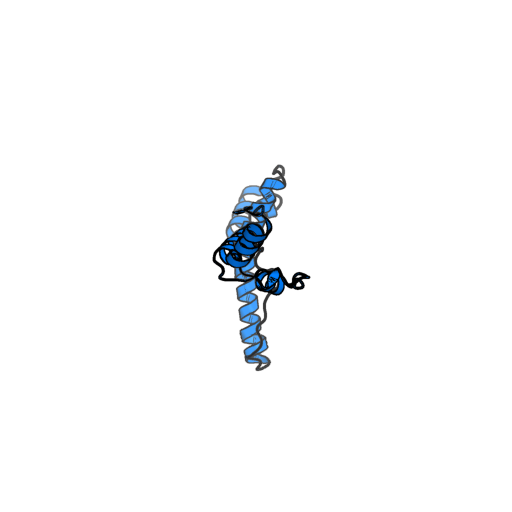1.00 88.62 86 ILE A CA 1
ATOM 695 C C . ILE A 1 86 ? 13.995 -3.691 -6.150 1.00 88.62 86 ILE A C 1
ATOM 697 O O . ILE A 1 86 ? 14.517 -4.758 -6.481 1.00 88.62 86 ILE A O 1
ATOM 701 N N . ASP A 1 87 ? 13.543 -2.816 -7.046 1.00 88.88 87 ASP A N 1
ATOM 702 C CA . ASP A 1 87 ? 13.556 -3.064 -8.487 1.00 88.88 87 ASP A CA 1
ATOM 703 C C . ASP A 1 87 ? 14.991 -3.203 -9.014 1.00 88.88 87 ASP A C 1
ATOM 705 O O . ASP A 1 87 ? 15.263 -4.094 -9.817 1.00 88.88 87 ASP A O 1
ATOM 709 N N . GLU A 1 88 ? 15.937 -2.389 -8.535 1.00 90.62 88 GLU A N 1
ATOM 710 C CA . GLU A 1 88 ? 17.355 -2.517 -8.887 1.00 90.62 88 GLU A CA 1
ATOM 711 C C . GLU A 1 88 ? 17.912 -3.889 -8.486 1.00 90.62 88 GLU A C 1
ATOM 713 O O . GLU A 1 88 ? 18.581 -4.549 -9.289 1.00 90.62 88 GLU A O 1
ATOM 718 N N . ILE A 1 89 ? 17.622 -4.342 -7.261 1.00 91.31 89 ILE A N 1
ATOM 719 C CA . ILE A 1 89 ? 18.071 -5.648 -6.768 1.00 91.31 89 ILE A CA 1
ATOM 720 C C . ILE A 1 89 ? 17.520 -6.767 -7.651 1.00 91.31 89 ILE A C 1
ATOM 722 O O . ILE A 1 89 ? 18.292 -7.631 -8.066 1.00 91.31 89 ILE A O 1
ATOM 726 N N . LEU A 1 90 ? 16.221 -6.731 -7.959 1.00 90.19 90 LEU A N 1
ATOM 727 C CA . LEU A 1 90 ? 15.537 -7.757 -8.749 1.00 90.19 90 LEU A CA 1
ATOM 728 C C . LEU A 1 90 ? 15.999 -7.795 -10.211 1.00 90.19 90 LEU A C 1
ATOM 730 O O . LEU A 1 90 ? 16.115 -8.872 -10.796 1.00 90.19 90 LEU A O 1
ATOM 734 N N . LEU A 1 91 ? 16.286 -6.630 -10.797 1.00 90.75 91 LEU A N 1
ATOM 735 C CA . LEU A 1 91 ? 16.840 -6.530 -12.146 1.00 90.75 91 LEU A CA 1
ATOM 736 C C . LEU A 1 91 ? 18.279 -7.046 -12.195 1.00 90.75 91 LEU A C 1
ATOM 738 O O . LEU A 1 91 ? 18.661 -7.715 -13.150 1.00 90.75 91 LEU A O 1
ATOM 742 N N . ARG A 1 92 ? 19.092 -6.741 -11.178 1.00 89.25 92 ARG A N 1
ATOM 743 C CA . ARG A 1 92 ? 20.489 -7.189 -11.100 1.00 89.25 92 ARG A CA 1
ATOM 744 C C . ARG A 1 92 ? 20.608 -8.689 -10.829 1.00 89.25 92 ARG A C 1
ATOM 746 O O . ARG A 1 92 ? 21.584 -9.294 -11.265 1.00 89.25 92 ARG A O 1
ATOM 753 N N . SER A 1 93 ? 19.657 -9.278 -10.105 1.00 89.56 93 SER A N 1
ATOM 754 C CA . SER A 1 93 ? 19.609 -10.719 -9.838 1.00 89.56 93 SER A CA 1
ATOM 755 C C . SER A 1 93 ? 19.000 -11.539 -10.981 1.00 89.56 93 SER A C 1
ATOM 757 O O . SER A 1 93 ? 18.856 -12.749 -10.823 1.00 89.56 93 SE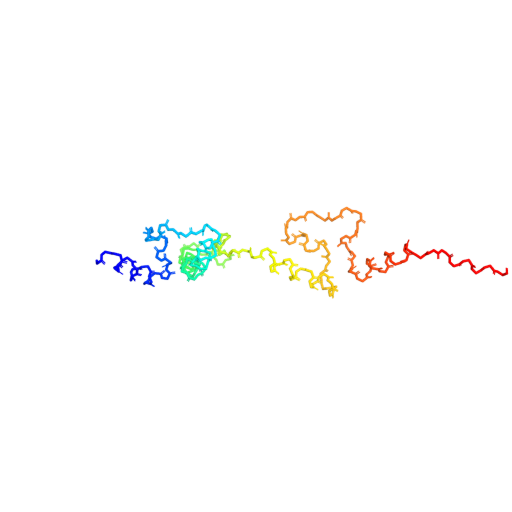R A O 1
ATOM 759 N N . ASP A 1 94 ? 18.651 -10.908 -12.110 1.00 89.38 94 ASP A N 1
ATOM 760 C CA . ASP A 1 94 ? 17.978 -11.534 -13.257 1.00 89.38 94 ASP A CA 1
ATOM 761 C C . ASP A 1 94 ? 16.645 -12.224 -12.894 1.00 89.38 94 ASP A C 1
ATOM 763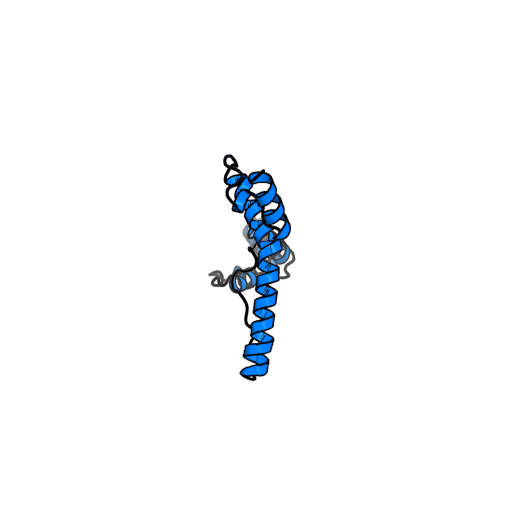 O O . ASP A 1 94 ? 16.185 -13.113 -13.608 1.00 89.38 94 ASP A O 1
ATOM 767 N N . VAL A 1 95 ? 16.007 -11.812 -11.789 1.00 89.62 95 VAL A N 1
ATOM 768 C CA . VAL A 1 95 ? 14.684 -12.314 -11.380 1.00 89.62 95 VAL A CA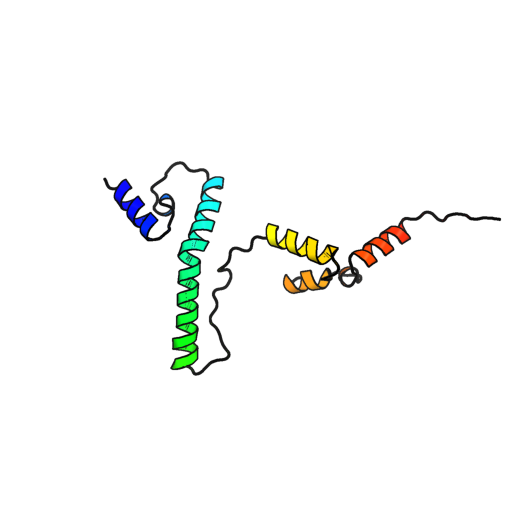 1
ATOM 769 C C . VAL A 1 95 ? 13.577 -11.665 -12.204 1.00 89.62 95 VAL A C 1
ATOM 771 O O . VAL A 1 95 ? 12.615 -12.340 -12.559 1.00 89.62 95 VAL A O 1
ATOM 774 N N . PHE A 1 96 ? 13.718 -10.372 -12.510 1.00 89.75 96 PHE A N 1
ATOM 775 C CA . PHE A 1 96 ? 12.826 -9.660 -13.424 1.00 89.75 96 PHE A CA 1
ATOM 776 C C . PHE A 1 96 ? 13.583 -9.069 -14.605 1.00 89.75 96 PHE A C 1
ATOM 778 O O . PHE A 1 96 ? 14.757 -8.700 -14.517 1.00 89.75 96 PHE A O 1
ATOM 785 N N . LEU A 1 97 ? 12.857 -8.924 -15.707 1.00 92.06 97 LEU A N 1
ATOM 786 C CA . LEU A 1 97 ? 13.273 -8.190 -16.890 1.00 92.06 97 LEU A CA 1
ATOM 787 C C . LEU A 1 97 ? 12.883 -6.705 -16.765 1.00 92.06 97 LEU A C 1
ATOM 789 O O . LEU A 1 97 ? 11.876 -6.374 -16.129 1.00 92.06 97 LEU A O 1
ATOM 793 N N . PRO A 1 98 ? 13.623 -5.778 -17.403 1.00 88.88 98 PRO A N 1
ATOM 794 C CA . PRO A 1 98 ? 13.255 -4.363 -17.394 1.00 88.88 98 PRO A CA 1
ATOM 795 C C . PRO A 1 98 ? 11.830 -4.087 -17.894 1.00 88.88 98 PRO A C 1
ATOM 797 O O . PRO A 1 98 ? 11.159 -3.225 -17.330 1.00 88.88 98 PRO A O 1
ATOM 800 N N . ASP A 1 99 ? 11.342 -4.815 -18.903 1.00 91.06 99 ASP A N 1
ATOM 801 C CA . ASP A 1 99 ? 9.972 -4.632 -19.402 1.00 91.06 99 ASP A CA 1
ATOM 802 C C . ASP A 1 99 ? 8.904 -5.137 -18.425 1.00 91.06 99 ASP A C 1
ATOM 804 O O . ASP A 1 99 ? 7.824 -4.555 -18.354 1.00 91.06 99 ASP A O 1
ATOM 808 N N . GLU A 1 100 ? 9.205 -6.145 -17.606 1.00 88.75 100 GLU A N 1
ATOM 809 C CA . GLU A 1 100 ? 8.283 -6.625 -16.570 1.00 88.75 100 GLU A CA 1
ATOM 810 C C . GLU A 1 100 ? 8.128 -5.595 -15.445 1.00 88.75 100 GLU A C 1
ATOM 812 O O . GLU A 1 100 ? 7.014 -5.328 -14.987 1.00 88.75 100 GLU A O 1
ATOM 817 N N . VAL A 1 101 ? 9.229 -4.949 -15.044 1.00 87.75 101 VAL A N 1
ATOM 818 C CA . VAL A 1 101 ? 9.194 -3.835 -14.081 1.00 87.75 101 VAL A CA 1
ATOM 819 C C . VAL A 1 101 ? 8.418 -2.645 -14.655 1.00 87.75 101 VAL A C 1
ATOM 821 O O . VAL A 1 101 ? 7.624 -2.024 -13.949 1.00 87.75 101 VAL A O 1
ATOM 824 N N . ARG A 1 102 ? 8.593 -2.335 -15.946 1.00 89.31 102 ARG A N 1
ATOM 825 C CA . ARG A 1 102 ? 7.847 -1.260 -16.622 1.00 89.31 102 ARG A CA 1
ATOM 826 C C . ARG A 1 102 ? 6.355 -1.562 -16.704 1.00 89.31 102 ARG A C 1
ATOM 828 O O . ARG A 1 102 ? 5.565 -0.681 -16.380 1.00 89.31 102 ARG A O 1
ATOM 835 N N . LEU A 1 103 ? 5.978 -2.794 -17.040 1.00 89.25 103 LEU A N 1
ATOM 836 C CA . LEU A 1 103 ? 4.580 -3.220 -17.093 1.00 89.25 103 LEU A CA 1
ATOM 837 C C . LEU A 1 103 ? 3.884 -3.060 -15.735 1.00 89.25 103 LEU A C 1
ATOM 839 O O . LEU A 1 103 ? 2.776 -2.537 -15.679 1.00 89.25 103 LEU A O 1
ATOM 843 N N . ARG A 1 104 ? 4.548 -3.434 -14.632 1.00 84.88 104 ARG A N 1
ATOM 844 C CA . ARG A 1 104 ? 4.020 -3.236 -13.267 1.00 84.88 104 ARG A CA 1
ATOM 845 C C . ARG A 1 104 ? 3.817 -1.774 -12.892 1.00 84.88 104 ARG A C 1
ATOM 847 O O . ARG A 1 104 ? 2.954 -1.467 -12.081 1.00 84.88 104 ARG A O 1
ATOM 854 N N . ARG A 1 105 ? 4.606 -0.880 -13.484 1.00 82.56 105 ARG A N 1
ATOM 855 C CA . ARG A 1 105 ? 4.485 0.574 -13.328 1.00 82.56 105 ARG A CA 1
ATOM 856 C C . ARG A 1 105 ? 3.542 1.196 -14.364 1.00 82.56 105 ARG A C 1
ATOM 858 O O . ARG A 1 105 ? 3.529 2.415 -14.509 1.00 82.56 105 ARG A O 1
ATOM 865 N N . SER A 1 106 ? 2.800 0.380 -15.118 1.00 84.50 106 SER A N 1
ATOM 866 C CA . SER A 1 106 ? 1.920 0.822 -16.206 1.00 84.50 106 SER A CA 1
ATOM 867 C C . SER A 1 106 ? 2.647 1.636 -17.288 1.00 84.50 106 SER A C 1
ATOM 869 O O . SER A 1 106 ? 2.067 2.510 -17.930 1.00 84.50 106 SER A O 1
ATOM 871 N N . LEU A 1 107 ? 3.936 1.355 -17.503 1.00 86.25 107 LEU A N 1
ATOM 872 C CA . LEU A 1 107 ? 4.767 1.977 -18.531 1.00 86.25 107 LEU A CA 1
ATOM 873 C C . LEU A 1 107 ? 4.897 1.054 -19.754 1.00 86.25 107 LEU A C 1
ATOM 875 O O . LEU A 1 107 ? 5.010 -0.163 -19.598 1.00 86.25 107 LEU A O 1
ATOM 879 N N . PRO A 1 108 ? 4.958 1.607 -20.981 1.00 87.81 108 PRO A N 1
ATOM 880 C CA . PRO A 1 108 ? 5.152 0.806 -22.186 1.00 87.81 108 PRO A CA 1
ATOM 881 C C . PRO A 1 108 ? 6.544 0.166 -22.208 1.00 87.81 108 PRO A C 1
ATOM 883 O O . PRO A 1 108 ? 7.509 0.761 -21.714 1.00 87.81 108 PRO A O 1
ATOM 886 N N . ALA A 1 109 ? 6.656 -1.012 -22.826 1.00 89.00 109 ALA A N 1
ATOM 887 C CA . ALA A 1 109 ? 7.927 -1.701 -23.050 1.00 89.00 109 ALA A CA 1
ATOM 888 C C . ALA A 1 109 ? 8.952 -0.811 -23.776 1.00 89.00 109 ALA A C 1
ATOM 890 O O . ALA A 1 109 ? 8.595 0.096 -24.536 1.00 89.00 109 ALA A O 1
ATOM 891 N N . LEU A 1 110 ? 10.239 -1.054 -23.527 1.00 84.50 110 LEU A N 1
ATOM 892 C CA . LEU A 1 110 ? 11.316 -0.326 -24.191 1.00 84.50 110 LEU A CA 1
ATOM 893 C C . LEU A 1 110 ? 11.363 -0.670 -25.682 1.00 84.50 110 LEU A C 1
ATOM 895 O O . LEU A 1 110 ? 11.336 -1.833 -26.086 1.00 84.50 110 LEU A O 1
ATOM 899 N N . SER A 1 111 ? 11.497 0.358 -26.517 1.00 78.12 111 SER A N 1
ATOM 900 C CA . SER A 1 111 ? 11.728 0.163 -27.943 1.00 78.12 111 SER A CA 1
ATOM 901 C C . SER A 1 111 ? 13.104 -0.474 -28.184 1.00 78.12 111 SER A C 1
ATOM 903 O O . SER A 1 111 ? 14.084 -0.189 -27.495 1.00 78.12 111 SER A O 1
ATOM 905 N N . GLY A 1 112 ? 13.181 -1.370 -29.171 1.00 79.38 112 GLY A N 1
ATOM 906 C CA . GLY A 1 112 ? 14.440 -2.013 -29.563 1.00 79.38 112 GLY A CA 1
ATOM 907 C C . GLY A 1 112 ? 14.820 -3.272 -28.776 1.00 79.38 112 GLY A C 1
ATOM 908 O O . GLY A 1 112 ? 15.972 -3.684 -28.846 1.00 79.38 112 GLY A O 1
ATOM 909 N N . GLY A 1 113 ? 13.893 -3.889 -28.033 1.00 79.75 113 GLY A N 1
ATOM 910 C CA . GLY A 1 113 ? 14.077 -5.226 -27.439 1.00 79.75 113 GLY A CA 1
ATOM 911 C C . GLY A 1 113 ? 15.015 -5.291 -26.226 1.00 79.75 113 GLY A C 1
ATOM 912 O O . GLY A 1 113 ? 15.160 -6.348 -25.621 1.00 79.75 113 GLY A O 1
ATOM 913 N N . TRP A 1 114 ? 15.610 -4.166 -25.821 1.00 74.75 114 TRP A N 1
ATOM 914 C CA . TRP A 1 114 ? 16.499 -4.074 -24.658 1.00 74.75 114 TRP A CA 1
ATOM 915 C C . TRP A 1 114 ? 15.826 -4.435 -23.335 1.00 74.75 114 TRP A C 1
ATOM 917 O O . TRP A 1 114 ? 16.502 -4.886 -22.411 1.00 74.75 114 TRP A O 1
ATOM 927 N N . GLY A 1 115 ? 14.515 -4.227 -23.231 1.00 80.38 115 GLY A N 1
ATOM 928 C CA . GLY A 1 115 ? 13.765 -4.536 -22.022 1.00 80.38 115 GLY A CA 1
ATOM 929 C C . GLY A 1 115 ? 13.385 -6.010 -21.866 1.00 80.38 115 GLY A C 1
ATOM 930 O O . GLY A 1 115 ? 13.017 -6.409 -20.764 1.00 80.38 115 GLY A O 1
ATOM 931 N N . ALA A 1 116 ? 13.570 -6.822 -22.912 1.00 86.44 116 ALA A N 1
ATOM 932 C CA . ALA A 1 116 ? 13.376 -8.272 -22.888 1.00 86.44 116 ALA A CA 1
ATOM 933 C C . ALA A 1 116 ? 14.650 -9.047 -22.497 1.00 86.44 116 ALA A C 1
ATOM 935 O O . ALA A 1 116 ? 14.630 -10.273 -22.421 1.00 86.44 116 ALA A O 1
ATOM 936 N N . LEU A 1 117 ? 15.769 -8.347 -22.276 1.00 85.25 117 LEU A N 1
ATOM 937 C CA . LEU A 1 117 ? 17.064 -8.949 -21.968 1.00 85.25 117 LEU A CA 1
ATOM 938 C C . LEU A 1 117 ? 17.365 -8.899 -20.470 1.00 85.25 117 LEU A C 1
ATOM 940 O O . LEU A 1 117 ? 17.179 -7.866 -19.812 1.00 85.25 117 LEU A O 1
ATOM 944 N N . THR A 1 118 ? 17.932 -9.989 -19.954 1.00 88.00 118 THR A N 1
ATOM 945 C CA . THR A 1 118 ? 18.427 -10.039 -18.573 1.00 88.00 118 THR A CA 1
ATOM 946 C C . THR A 1 118 ? 19.603 -9.074 -18.384 1.00 88.00 118 THR A C 1
ATOM 948 O O . THR A 1 118 ? 20.243 -8.624 -19.343 1.00 88.00 118 THR A O 1
ATOM 951 N N . TYR A 1 119 ? 19.902 -8.697 -17.143 1.00 85.06 119 TYR A N 1
ATOM 952 C CA . TYR A 1 119 ? 21.034 -7.827 -16.837 1.00 85.06 119 TYR A CA 1
ATOM 953 C C . TYR A 1 119 ? 22.362 -8.453 -17.281 1.00 85.06 119 TYR A C 1
ATOM 955 O O . TYR A 1 119 ? 23.175 -7.774 -17.913 1.00 85.06 119 TYR A O 1
ATOM 963 N N . THR A 1 120 ? 22.557 -9.752 -17.050 1.00 86.56 120 THR A N 1
ATOM 964 C CA . THR A 1 120 ? 23.750 -10.481 -17.520 1.00 86.56 120 THR A CA 1
ATOM 965 C C . THR A 1 120 ? 23.895 -10.471 -19.042 1.00 86.56 120 THR A C 1
ATOM 967 O O . THR A 1 120 ? 24.986 -10.203 -19.550 1.00 86.56 120 THR A O 1
ATOM 970 N N . GLN A 1 121 ? 22.806 -10.686 -19.783 1.00 85.44 121 GLN A N 1
ATOM 971 C CA . GLN A 1 121 ? 22.806 -10.635 -21.248 1.00 85.44 121 GLN A CA 1
ATOM 972 C C . GLN A 1 121 ? 23.133 -9.232 -21.770 1.00 85.44 121 GLN A C 1
ATOM 974 O O . GLN A 1 121 ? 23.954 -9.089 -22.677 1.00 85.44 121 GLN A O 1
ATOM 979 N N . ARG A 1 122 ? 22.563 -8.182 -21.162 1.00 83.31 122 ARG A N 1
ATOM 980 C CA . ARG A 1 122 ? 22.884 -6.789 -21.514 1.00 83.31 122 ARG A CA 1
ATOM 981 C C . ARG A 1 122 ? 24.358 -6.468 -21.276 1.00 83.31 122 ARG A C 1
ATOM 983 O O . ARG A 1 122 ? 24.993 -5.873 -22.141 1.00 83.31 122 ARG A O 1
ATOM 990 N N . GLN A 1 123 ? 24.923 -6.904 -20.149 1.00 84.38 123 GLN A N 1
ATOM 991 C CA . GLN A 1 123 ? 26.345 -6.711 -19.845 1.00 84.38 123 GLN A CA 1
ATOM 992 C C . GLN A 1 123 ? 27.260 -7.478 -20.807 1.00 84.38 123 GLN A C 1
ATOM 994 O O . GLN A 1 123 ? 28.292 -6.952 -21.227 1.00 84.38 123 GLN A O 1
ATOM 999 N N . ALA A 1 124 ? 26.882 -8.698 -21.197 1.00 84.50 124 ALA A N 1
ATOM 1000 C CA . ALA A 1 124 ? 27.620 -9.479 -22.186 1.00 84.50 124 ALA A CA 1
ATOM 1001 C C . ALA A 1 124 ? 27.625 -8.794 -23.560 1.00 84.50 124 ALA A C 1
ATOM 1003 O O . ALA A 1 124 ? 28.683 -8.685 -24.180 1.00 84.50 124 ALA A O 1
ATOM 1004 N N . LEU A 1 125 ? 26.478 -8.265 -23.999 1.00 81.50 125 LEU A N 1
ATOM 1005 C CA . LEU A 1 125 ? 26.370 -7.516 -25.250 1.00 81.50 125 LEU A CA 1
ATOM 1006 C C . LEU A 1 125 ? 27.217 -6.243 -25.217 1.00 81.50 125 LEU A C 1
ATOM 1008 O O . LEU A 1 125 ? 28.031 -6.058 -26.118 1.00 81.50 125 LEU A O 1
ATOM 1012 N N . ILE A 1 126 ? 27.116 -5.437 -24.153 1.00 81.56 126 ILE A N 1
ATOM 1013 C CA . ILE A 1 126 ? 27.916 -4.212 -23.982 1.00 81.56 126 ILE A CA 1
ATOM 1014 C C . ILE A 1 126 ? 29.416 -4.534 -24.020 1.00 81.56 126 ILE A C 1
ATOM 1016 O O . ILE A 1 126 ? 30.172 -3.875 -24.738 1.00 81.56 126 ILE A O 1
ATOM 1020 N N . ARG A 1 127 ? 29.848 -5.586 -23.310 1.00 76.62 127 ARG A N 1
ATOM 1021 C CA . ARG A 1 127 ? 31.244 -6.046 -23.319 1.00 76.62 127 ARG A CA 1
ATOM 1022 C C . ARG A 1 127 ? 31.687 -6.493 -24.714 1.00 76.62 127 ARG A C 1
ATOM 1024 O O . ARG A 1 127 ? 32.767 -6.112 -25.148 1.00 76.62 127 ARG A O 1
ATOM 1031 N N . SER A 1 128 ? 30.851 -7.252 -25.422 1.00 71.50 128 SER A N 1
ATOM 1032 C CA . SER A 1 128 ? 31.154 -7.739 -26.775 1.00 71.50 128 SER A CA 1
ATOM 1033 C C . SER A 1 128 ? 31.190 -6.621 -27.823 1.00 71.50 128 SER A C 1
ATOM 1035 O O . SER A 1 128 ? 31.997 -6.671 -28.744 1.00 71.50 128 SER A O 1
ATOM 1037 N N . SER A 1 129 ? 30.387 -5.568 -27.645 1.00 64.81 129 SER A N 1
ATOM 1038 C CA . SER A 1 129 ? 30.410 -4.372 -28.493 1.00 64.81 129 SER A CA 1
ATOM 1039 C C . SER A 1 129 ? 31.565 -3.412 -28.177 1.00 64.81 129 SER A C 1
ATOM 1041 O O . SER A 1 129 ? 31.814 -2.492 -28.950 1.00 64.81 129 SER A O 1
ATOM 1043 N N . GLY A 1 130 ? 32.269 -3.610 -27.054 1.00 52.38 130 GLY A N 1
ATOM 1044 C CA . GLY A 1 130 ? 33.345 -2.740 -26.565 1.00 52.38 130 GLY A CA 1
ATOM 1045 C C . GLY A 1 130 ? 34.763 -3.311 -26.677 1.00 52.38 130 GLY A C 1
ATOM 1046 O O . GLY A 1 130 ? 35.692 -2.703 -26.149 1.00 52.38 130 GLY A O 1
ATOM 1047 N N . GLN A 1 131 ? 34.965 -4.461 -27.324 1.00 41.03 131 GLN A N 1
ATOM 1048 C CA . GLN A 1 131 ? 36.292 -5.068 -27.464 1.00 41.03 131 GLN A CA 1
ATOM 1049 C C . GLN A 1 131 ? 36.914 -4.655 -28.813 1.00 41.03 131 GLN A C 1
ATOM 1051 O O . GLN A 1 131 ? 36.356 -5.015 -29.852 1.00 41.03 131 GLN A O 1
ATOM 1056 N N . PRO A 1 132 ? 38.033 -3.892 -28.856 1.00 36.75 132 PRO A N 1
ATOM 1057 C CA . PRO A 1 132 ? 38.712 -3.634 -30.121 1.00 36.75 132 PRO A CA 1
ATOM 1058 C C . PRO A 1 132 ? 39.173 -4.973 -30.714 1.00 36.75 132 PRO A C 1
ATOM 1060 O O . PRO A 1 132 ? 39.583 -5.858 -29.953 1.00 36.75 132 PRO A O 1
ATOM 1063 N N . PRO A 1 133 ? 39.092 -5.157 -32.045 1.00 38.97 133 PRO A N 1
ATOM 1064 C CA . PRO A 1 133 ? 39.464 -6.414 -32.669 1.00 38.97 133 PRO A CA 1
ATOM 1065 C C . PRO A 1 133 ? 40.925 -6.709 -32.336 1.00 38.97 133 PRO A C 1
ATOM 1067 O O . PRO A 1 133 ? 41.823 -5.936 -32.667 1.00 38.97 133 PRO A O 1
ATOM 1070 N N . VAL A 1 134 ? 41.160 -7.829 -31.652 1.00 52.09 134 VAL A N 1
ATOM 1071 C CA . VAL A 1 134 ? 42.500 -8.388 -31.514 1.00 52.09 134 VAL A CA 1
ATOM 1072 C C . VAL A 1 134 ? 42.888 -8.856 -32.909 1.00 52.09 134 VAL A C 1
ATOM 1074 O O . VAL A 1 134 ? 42.420 -9.891 -33.382 1.00 52.09 134 VAL A O 1
ATOM 1077 N N . THR A 1 135 ? 43.693 -8.056 -33.599 1.00 47.41 135 THR A N 1
ATOM 1078 C CA . THR A 1 135 ? 44.309 -8.439 -34.865 1.00 47.41 135 THR A CA 1
ATOM 1079 C C . THR A 1 135 ? 45.354 -9.513 -34.573 1.00 47.41 135 THR A C 1
ATOM 1081 O O . THR A 1 135 ? 46.537 -9.228 -34.418 1.00 47.41 135 THR A O 1
ATOM 1084 N N . SER A 1 136 ? 44.927 -10.768 -34.465 1.00 35.62 136 SER A N 1
ATOM 1085 C CA . SER A 1 136 ? 45.824 -11.916 -34.597 1.00 35.62 136 SER A CA 1
ATOM 1086 C C . SER A 1 136 ? 46.048 -12.163 -36.087 1.00 35.62 136 SER A C 1
ATOM 1088 O O . SER A 1 136 ? 45.420 -13.027 -36.694 1.00 35.62 136 SER A O 1
ATOM 1090 N N . GLY A 1 137 ? 46.894 -11.319 -36.680 1.00 37.88 137 GLY A N 1
ATOM 1091 C CA . GLY A 1 137 ? 47.523 -11.578 -37.968 1.00 37.88 137 GLY A CA 1
ATOM 1092 C C . GLY A 1 137 ? 48.708 -12.519 -37.772 1.00 37.88 137 GLY A C 1
ATOM 1093 O O . GLY A 1 137 ? 49.493 -12.336 -36.842 1.00 37.88 137 GLY A O 1
ATOM 1094 N N . GLN A 1 138 ? 48.751 -13.537 -38.627 1.00 35.69 138 GLN A N 1
ATOM 1095 C CA . GLN A 1 138 ? 49.914 -14.373 -38.914 1.00 35.69 138 GLN A CA 1
ATOM 1096 C C . GLN A 1 138 ? 51.136 -13.539 -39.308 1.00 35.69 138 GLN A C 1
ATOM 1098 O O . GLN A 1 138 ? 50.934 -12.432 -39.860 1.00 35.69 138 GLN A O 1
#

pLDDT: mean 79.39, std 13.73, range [35.62, 95.19]

Radius of gyration: 25.81 Å; chains: 1; bounding box: 76×42×69 Å

Foldseek 3Di:
DVLVVLCVVCVVQLHDSVVVVSDPDDDPVVVVVSRLVSLVPRVLVVVVVVQVCCCCVPCCVPVVHPPDGGDDPPSHPDPPVVVVVVVVVCLQVQVAFQQVVCVVVVHHGDPPCNRVDGPVRVVVVVVVVPDDDPPPDD